Protein AF-A0A3N2FX76-F1 (afdb_monomer)

Structure (mmCIF, N/CA/C/O backbone):
data_AF-A0A3N2FX76-F1
#
_entry.id   AF-A0A3N2FX76-F1
#
loop_
_atom_site.group_PDB
_atom_site.id
_atom_site.type_symbol
_atom_site.label_atom_id
_atom_site.label_alt_id
_atom_site.label_comp_id
_atom_site.label_asym_id
_atom_site.label_entity_id
_atom_site.label_seq_id
_atom_site.pdbx_PDB_ins_code
_atom_site.Cartn_x
_atom_site.Cartn_y
_atom_site.Cartn_z
_atom_site.occupancy
_atom_site.B_iso_or_equiv
_atom_site.auth_seq_id
_atom_site.auth_comp_id
_atom_site.auth_asym_id
_atom_site.auth_atom_id
_atom_site.pdbx_PDB_model_num
ATOM 1 N N . MET A 1 1 ? 27.694 -4.946 4.189 1.00 41.94 1 MET A N 1
ATOM 2 C CA . MET A 1 1 ? 26.464 -4.265 3.743 1.00 41.94 1 MET A CA 1
ATOM 3 C C . MET A 1 1 ? 25.653 -4.004 4.992 1.00 41.94 1 MET A C 1
ATOM 5 O O . MET A 1 1 ? 25.401 -4.954 5.717 1.00 41.94 1 MET A O 1
ATOM 9 N N . ILE A 1 2 ? 25.405 -2.739 5.325 1.00 46.75 2 ILE A N 1
ATOM 10 C CA . ILE A 1 2 ? 24.588 -2.377 6.486 1.00 46.75 2 ILE A CA 1
ATOM 11 C C . ILE A 1 2 ? 23.159 -2.323 5.958 1.00 46.75 2 ILE A C 1
ATOM 13 O O . ILE A 1 2 ? 22.864 -1.475 5.120 1.00 46.75 2 ILE A O 1
ATOM 17 N N . THR A 1 3 ? 22.325 -3.276 6.359 1.00 53.69 3 THR A N 1
ATOM 18 C CA . THR A 1 3 ? 20.899 -3.252 6.034 1.00 53.69 3 THR A CA 1
ATOM 19 C C . THR A 1 3 ? 20.265 -2.157 6.881 1.00 53.69 3 THR A C 1
ATOM 21 O O . THR A 1 3 ? 20.338 -2.205 8.108 1.00 53.69 3 THR A O 1
ATOM 24 N N . GLU A 1 4 ? 19.737 -1.131 6.225 1.00 58.03 4 GLU A N 1
ATOM 25 C CA . GLU A 1 4 ? 19.003 -0.042 6.868 1.00 58.03 4 GLU A CA 1
ATOM 26 C C . GLU A 1 4 ? 17.774 -0.622 7.593 1.00 58.03 4 GLU A C 1
ATOM 28 O O . GLU A 1 4 ? 17.121 -1.526 7.069 1.00 58.03 4 GLU A O 1
ATOM 33 N N . THR A 1 5 ? 17.483 -0.174 8.819 1.00 69.25 5 THR A N 1
ATOM 34 C CA . THR A 1 5 ? 16.291 -0.642 9.547 1.00 69.25 5 THR A CA 1
ATOM 35 C C . THR A 1 5 ? 15.024 0.003 8.977 1.00 69.25 5 THR A C 1
ATOM 37 O O . THR A 1 5 ? 15.083 1.098 8.419 1.00 69.25 5 THR A O 1
ATOM 40 N N . ALA A 1 6 ? 13.857 -0.627 9.167 1.00 57.25 6 ALA A N 1
ATOM 41 C CA . ALA A 1 6 ? 12.574 -0.070 8.719 1.00 57.25 6 ALA A CA 1
ATOM 42 C C . ALA A 1 6 ? 12.337 1.361 9.247 1.00 57.25 6 ALA A C 1
ATOM 44 O O . ALA A 1 6 ? 11.857 2.223 8.519 1.00 57.25 6 ALA A O 1
ATOM 45 N N . GLU A 1 7 ? 12.760 1.654 10.482 1.00 60.84 7 GLU A N 1
ATOM 46 C CA . GLU A 1 7 ? 12.684 3.000 11.069 1.00 60.84 7 GLU A CA 1
ATOM 47 C C . GLU A 1 7 ? 13.625 4.008 10.392 1.00 60.84 7 GLU A C 1
ATOM 49 O O . GLU A 1 7 ? 13.264 5.170 10.205 1.00 60.84 7 GLU A O 1
ATOM 54 N N . GLN A 1 8 ? 14.826 3.577 9.999 1.00 64.50 8 GLN A N 1
ATOM 55 C CA . GLN A 1 8 ? 15.782 4.418 9.276 1.00 64.50 8 GLN A CA 1
ATOM 56 C C . GLN A 1 8 ? 15.299 4.706 7.847 1.00 64.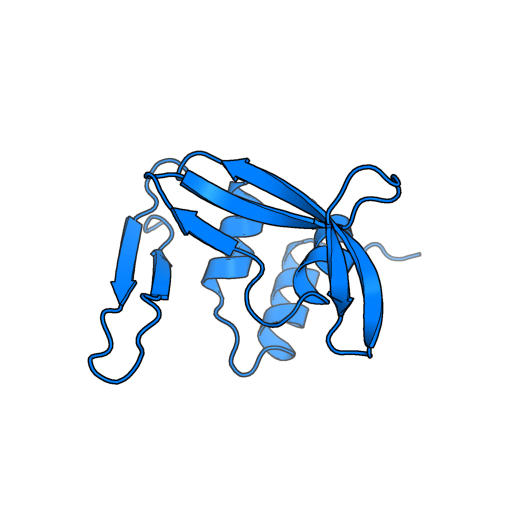50 8 GLN A C 1
ATOM 58 O O . GLN A 1 8 ? 15.405 5.841 7.385 1.00 64.50 8 GLN A O 1
ATOM 63 N N . GLN A 1 9 ? 14.684 3.719 7.192 1.00 60.75 9 GLN A N 1
ATOM 64 C CA . GLN A 1 9 ? 14.028 3.879 5.891 1.00 60.75 9 GLN A CA 1
ATOM 65 C C . GLN A 1 9 ? 12.819 4.812 5.974 1.00 60.75 9 GLN A C 1
ATOM 67 O O . GLN A 1 9 ? 12.686 5.701 5.134 1.00 60.75 9 GLN A O 1
ATOM 72 N N . ARG A 1 10 ? 11.980 4.667 7.013 1.00 60.50 10 ARG A N 1
ATOM 73 C CA . ARG A 1 10 ? 10.870 5.587 7.308 1.00 60.50 10 ARG A CA 1
ATOM 74 C C . ARG A 1 10 ? 11.370 7.018 7.406 1.00 60.50 10 ARG A C 1
ATOM 76 O O . ARG A 1 10 ? 10.834 7.906 6.758 1.00 60.50 10 ARG A O 1
ATOM 83 N N . ALA A 1 11 ? 12.412 7.237 8.205 1.00 63.53 11 ALA A N 1
ATOM 84 C CA . ALA A 1 11 ? 12.981 8.562 8.408 1.00 63.53 11 ALA A CA 1
ATOM 85 C C . ALA A 1 11 ? 13.567 9.153 7.118 1.00 63.53 11 ALA A C 1
ATOM 87 O O . ALA A 1 11 ? 13.445 10.356 6.907 1.00 63.53 11 ALA A O 1
ATOM 88 N N . ARG A 1 12 ? 14.170 8.326 6.253 1.00 67.25 12 ARG A N 1
ATOM 89 C CA . ARG A 1 12 ? 14.703 8.772 4.962 1.00 67.25 12 ARG A CA 1
ATOM 90 C C . ARG A 1 12 ? 13.587 9.157 3.989 1.00 67.25 12 ARG A C 1
ATOM 92 O O . ARG A 1 12 ? 13.614 10.267 3.480 1.00 67.25 12 ARG A O 1
ATOM 99 N N . ILE A 1 13 ? 12.580 8.299 3.809 1.00 57.06 13 ILE A N 1
ATOM 100 C CA . ILE A 1 13 ? 11.435 8.567 2.921 1.00 57.06 13 ILE A CA 1
ATOM 101 C C . ILE A 1 13 ? 10.676 9.811 3.392 1.00 57.06 13 ILE A C 1
ATOM 103 O O . ILE A 1 13 ? 10.461 10.717 2.601 1.00 57.06 13 ILE A O 1
ATOM 107 N N . LEU A 1 14 ? 10.391 9.936 4.693 1.00 58.81 14 LEU A N 1
ATOM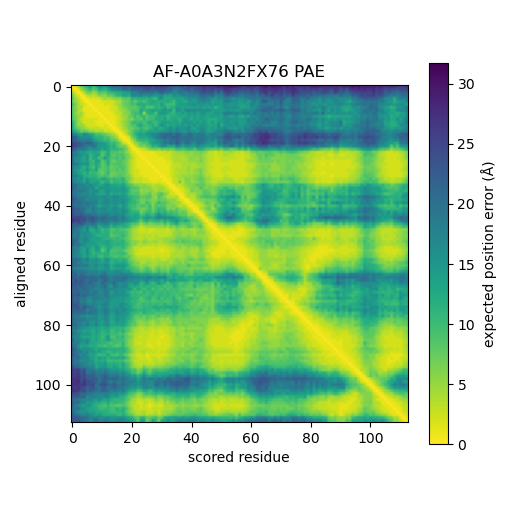 108 C CA . LEU A 1 14 ? 9.762 11.139 5.260 1.00 58.81 14 LEU A CA 1
ATOM 109 C C . LEU A 1 14 ? 10.611 12.414 5.113 1.00 58.81 14 LEU A C 1
ATOM 111 O O . LEU A 1 14 ? 10.073 13.514 5.203 1.00 58.81 14 LEU A O 1
ATOM 115 N N . ALA A 1 15 ? 11.932 12.287 4.958 1.00 58.22 15 ALA A N 1
ATOM 116 C CA . ALA A 1 15 ? 12.832 13.419 4.751 1.00 58.22 15 ALA A CA 1
ATOM 117 C C . ALA A 1 15 ? 12.988 13.795 3.267 1.00 58.22 15 ALA A C 1
ATOM 119 O O . ALA A 1 15 ? 13.244 14.961 2.965 1.00 58.22 15 ALA A O 1
ATOM 120 N N . GLU A 1 16 ? 12.856 12.828 2.356 1.00 53.84 16 GLU A N 1
ATOM 121 C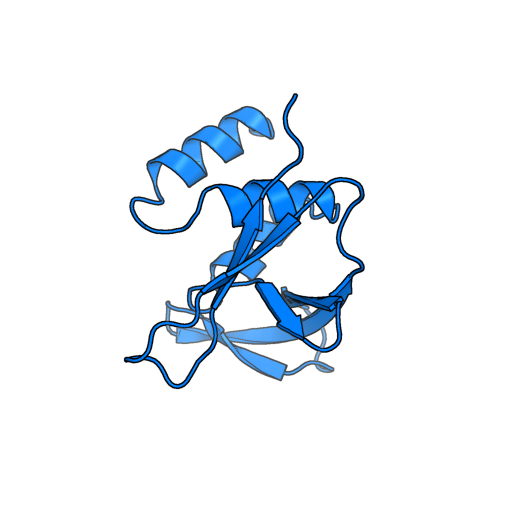 CA . GLU A 1 16 ? 12.886 13.030 0.901 1.00 53.84 16 GLU A CA 1
ATOM 122 C C . GLU A 1 16 ? 11.522 13.486 0.360 1.00 53.84 16 GLU A C 1
ATOM 124 O O . GLU A 1 16 ? 11.452 14.212 -0.634 1.00 53.84 16 GLU A O 1
ATOM 129 N N . ASP A 1 17 ? 10.445 13.118 1.050 1.00 47.62 17 ASP A N 1
ATOM 130 C CA . ASP A 1 17 ? 9.080 13.368 0.631 1.00 47.62 17 ASP A CA 1
ATOM 131 C C . ASP A 1 17 ? 8.517 14.654 1.254 1.00 47.62 17 ASP A C 1
ATOM 133 O O . ASP A 1 17 ? 7.895 14.675 2.315 1.00 47.62 17 ASP A O 1
ATOM 137 N N . VAL A 1 18 ? 8.778 15.784 0.593 1.00 43.31 18 VAL A N 1
ATOM 138 C CA . VAL A 1 18 ? 8.285 17.105 1.028 1.00 43.31 18 VAL A CA 1
ATOM 139 C C . VAL A 1 18 ? 6.793 17.302 0.686 1.00 43.31 18 VAL A C 1
ATOM 141 O O . VAL A 1 18 ? 6.213 18.314 1.085 1.00 43.31 18 VAL A O 1
ATOM 144 N N . GLN A 1 19 ? 6.139 16.365 -0.023 1.00 45.69 19 GLN A N 1
ATOM 145 C CA . GLN A 1 19 ? 4.716 16.481 -0.396 1.00 45.69 19 GLN A CA 1
ATOM 146 C C . GLN A 1 19 ? 3.878 15.187 -0.408 1.00 45.69 19 GLN A C 1
ATOM 148 O O . GLN A 1 19 ? 2.654 15.304 -0.434 1.00 45.69 19 GLN A O 1
ATOM 153 N N . GLY A 1 20 ? 4.468 13.997 -0.389 1.00 49.72 20 GLY A N 1
ATOM 154 C CA . GLY A 1 20 ? 3.769 12.714 -0.338 1.00 49.72 20 GLY A CA 1
ATOM 155 C C . GLY A 1 20 ? 3.559 12.248 1.099 1.00 49.72 20 GLY A C 1
ATOM 156 O O . GLY A 1 20 ? 4.271 12.584 2.049 1.00 49.72 20 GLY A O 1
ATOM 157 N N . GLU A 1 21 ? 2.411 11.638 1.305 1.00 60.56 21 GLU A N 1
ATOM 158 C CA . GLU A 1 21 ? 1.713 11.720 2.565 1.00 60.56 21 GLU A CA 1
ATOM 159 C C . GLU A 1 21 ? 2.158 10.562 3.464 1.00 60.56 21 GLU A C 1
ATOM 161 O O . GLU A 1 21 ? 1.989 9.399 3.113 1.00 60.56 21 GLU A O 1
ATOM 166 N N . ALA A 1 22 ? 2.699 10.860 4.654 1.00 67.50 22 ALA A N 1
ATOM 167 C CA . ALA A 1 22 ? 3.231 9.876 5.613 1.00 67.50 22 ALA A CA 1
ATOM 168 C C . ALA A 1 22 ? 2.324 8.648 5.873 1.00 67.50 22 ALA A C 1
ATOM 170 O O . ALA A 1 22 ? 2.801 7.604 6.317 1.00 67.50 22 ALA A O 1
ATOM 171 N N . TRP A 1 23 ? 1.026 8.760 5.587 1.00 76.88 23 TRP A N 1
ATOM 172 C CA . TRP A 1 23 ? 0.081 7.662 5.687 1.00 76.88 23 TRP A CA 1
ATOM 173 C C . TRP A 1 23 ? 0.241 6.576 4.618 1.00 76.88 23 TRP A C 1
ATOM 175 O O . TRP A 1 23 ? -0.046 5.425 4.927 1.00 76.88 23 TRP A O 1
ATOM 185 N N . GLU A 1 24 ? 0.687 6.883 3.394 1.00 80.31 24 GLU A N 1
ATOM 186 C CA . GLU A 1 24 ? 0.891 5.877 2.334 1.00 80.31 24 GLU A CA 1
ATOM 187 C C . GLU A 1 24 ? 1.992 4.895 2.748 1.00 80.31 24 GLU A C 1
ATOM 189 O O . GLU A 1 24 ? 1.884 3.685 2.549 1.00 80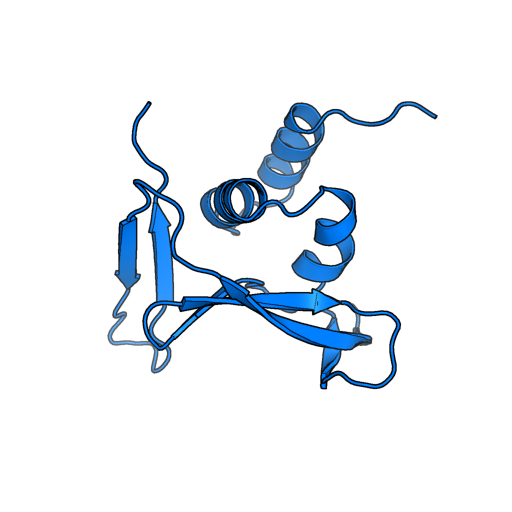.31 24 GLU A O 1
ATOM 194 N N . TYR A 1 25 ? 3.020 5.411 3.422 1.00 75.50 25 TYR A N 1
ATOM 195 C CA . TYR A 1 25 ? 4.073 4.611 4.033 1.00 75.50 25 TYR A CA 1
ATOM 196 C C . TYR A 1 25 ? 3.536 3.701 5.145 1.00 75.50 25 TYR A C 1
ATOM 198 O O . TYR A 1 25 ? 3.749 2.486 5.125 1.00 75.50 25 TYR A O 1
ATOM 206 N N . ASP A 1 26 ? 2.819 4.281 6.111 1.00 80.50 26 ASP A N 1
ATOM 207 C CA . ASP A 1 26 ? 2.264 3.519 7.231 1.00 80.50 26 ASP A CA 1
ATOM 208 C C . ASP A 1 26 ? 1.246 2.467 6.720 1.00 80.50 26 ASP A C 1
ATOM 210 O O . ASP A 1 26 ? 1.152 1.366 7.271 1.00 80.50 26 ASP A O 1
ATOM 214 N N . LEU A 1 27 ? 0.536 2.763 5.622 1.00 85.69 27 LEU A N 1
ATOM 215 C CA . LEU A 1 27 ? -0.401 1.852 4.967 1.00 85.69 27 LEU A CA 1
ATOM 216 C C . LEU A 1 27 ? 0.331 0.692 4.292 1.00 85.69 27 LEU A C 1
ATOM 218 O O . LEU A 1 27 ? -0.062 -0.457 4.476 1.00 85.69 27 LEU A O 1
ATOM 222 N N . ALA A 1 28 ? 1.418 0.961 3.565 1.00 82.81 28 ALA A N 1
ATOM 223 C CA . ALA A 1 28 ? 2.241 -0.077 2.949 1.00 82.81 28 ALA A CA 1
ATOM 224 C C . ALA A 1 28 ? 2.727 -1.105 3.986 1.00 82.81 28 ALA A C 1
ATOM 226 O O . ALA A 1 28 ? 2.642 -2.311 3.749 1.00 82.81 28 ALA A O 1
ATOM 227 N N . ILE A 1 29 ? 3.167 -0.636 5.160 1.00 82.94 29 ILE A N 1
ATOM 228 C CA . ILE A 1 29 ? 3.556 -1.506 6.279 1.00 82.94 29 ILE A CA 1
ATOM 229 C C . ILE A 1 29 ? 2.363 -2.315 6.788 1.00 82.94 29 ILE A C 1
ATOM 231 O O . ILE A 1 29 ? 2.484 -3.526 6.971 1.00 82.94 29 ILE A O 1
ATOM 235 N N . ALA A 1 30 ? 1.213 -1.673 7.010 1.00 86.50 30 ALA A N 1
ATOM 236 C CA . ALA A 1 30 ? 0.012 -2.351 7.498 1.00 86.50 30 ALA A CA 1
ATOM 237 C C . ALA A 1 30 ? -0.498 -3.433 6.527 1.00 86.50 30 ALA A C 1
ATOM 239 O O . ALA A 1 30 ? -1.053 -4.439 6.963 1.00 86.50 30 ALA A O 1
ATOM 240 N N . LEU A 1 31 ? -0.267 -3.247 5.226 1.00 86.50 31 LEU A N 1
ATOM 241 C CA . LEU A 1 31 ? -0.567 -4.211 4.164 1.00 86.50 31 LEU A CA 1
ATOM 242 C C . LEU A 1 31 ? 0.503 -5.306 3.998 1.00 86.50 31 LEU A C 1
ATOM 244 O O . LEU A 1 31 ? 0.332 -6.218 3.190 1.00 86.50 31 LEU A O 1
ATOM 248 N N . GLY A 1 32 ? 1.598 -5.242 4.761 1.00 83.38 32 GLY A N 1
ATOM 249 C CA . GLY A 1 32 ? 2.661 -6.247 4.759 1.00 83.38 32 GLY A CA 1
ATOM 250 C C . GLY A 1 32 ? 3.683 -6.098 3.630 1.00 83.38 32 GLY A C 1
ATOM 251 O O . GLY A 1 32 ? 4.402 -7.054 3.343 1.00 83.38 32 GLY A O 1
ATOM 252 N N . TYR A 1 33 ? 3.771 -4.932 2.985 1.00 79.62 33 TYR A N 1
ATOM 253 C CA . TYR A 1 33 ? 4.802 -4.686 1.979 1.00 79.62 33 TYR A CA 1
ATOM 254 C C . TYR A 1 33 ? 6.171 -4.508 2.628 1.00 79.62 33 TYR A C 1
ATOM 256 O O . TYR A 1 33 ? 6.373 -3.624 3.462 1.00 79.62 33 TYR A O 1
ATOM 264 N N . GLU A 1 34 ? 7.132 -5.311 2.180 1.00 70.00 34 GLU A N 1
ATOM 265 C CA . GLU A 1 34 ? 8.525 -5.169 2.585 1.00 70.00 34 GLU A CA 1
ATOM 266 C C . GLU A 1 34 ? 9.158 -3.905 1.983 1.00 70.00 34 GLU A C 1
ATOM 268 O O . GLU A 1 34 ? 8.801 -3.514 0.865 1.00 70.00 34 GLU A O 1
ATOM 273 N N . PRO A 1 35 ? 10.158 -3.307 2.657 1.00 63.81 35 PRO A N 1
ATOM 274 C CA . PRO A 1 35 ? 10.829 -2.105 2.173 1.00 63.81 35 PRO A CA 1
ATOM 275 C C . PRO A 1 35 ? 11.398 -2.201 0.755 1.00 63.81 35 PRO A C 1
ATOM 277 O O . PRO A 1 35 ? 11.420 -1.220 0.018 1.00 63.81 35 PRO A O 1
ATOM 280 N N . GLU A 1 36 ? 11.831 -3.391 0.342 1.00 63.62 36 GLU A N 1
ATOM 281 C CA . GLU A 1 36 ? 12.371 -3.639 -1.000 1.00 63.62 36 GLU A CA 1
ATOM 282 C C . GLU A 1 36 ? 11.296 -3.538 -2.096 1.00 63.62 36 GLU A C 1
ATOM 284 O O . GLU A 1 36 ? 11.591 -3.156 -3.227 1.00 63.62 36 GLU A O 1
ATOM 289 N N . SER A 1 37 ? 10.027 -3.800 -1.757 1.00 63.78 37 SER A N 1
ATOM 290 C CA . SER A 1 37 ? 8.893 -3.615 -2.674 1.00 63.78 37 SER A CA 1
ATOM 291 C C . SER A 1 37 ? 8.561 -2.138 -2.896 1.00 63.78 37 SER A C 1
ATOM 293 O O . SER A 1 37 ? 7.885 -1.792 -3.866 1.00 63.78 37 SER A O 1
ATOM 295 N N . TRP A 1 38 ? 9.046 -1.249 -2.023 1.00 64.38 38 TRP A N 1
ATOM 296 C CA . TRP A 1 38 ? 8.749 0.175 -2.099 1.00 64.38 38 TRP A CA 1
ATOM 297 C C . TRP A 1 38 ? 9.502 0.851 -3.242 1.00 64.38 38 TRP A C 1
ATOM 299 O O . TRP A 1 38 ? 8.933 1.700 -3.914 1.00 64.38 38 TRP A O 1
ATOM 309 N N . THR A 1 39 ? 10.732 0.443 -3.559 1.00 60.69 39 THR A N 1
ATOM 310 C CA . THR A 1 39 ? 11.467 1.057 -4.677 1.00 60.69 39 THR A CA 1
ATOM 311 C C . THR A 1 39 ? 10.702 0.927 -5.997 1.00 60.69 39 THR A C 1
ATOM 313 O O . THR A 1 39 ? 10.596 1.898 -6.728 1.00 60.69 39 THR A O 1
ATOM 316 N N . GLY A 1 40 ? 10.088 -0.227 -6.280 1.00 60.09 40 GLY A N 1
ATOM 317 C CA . GLY A 1 40 ? 9.260 -0.389 -7.480 1.00 60.09 40 GLY A CA 1
ATOM 318 C C . GLY A 1 40 ? 7.928 0.361 -7.401 1.00 60.09 40 GLY A C 1
ATOM 319 O O . GLY A 1 40 ? 7.516 0.984 -8.372 1.00 60.09 40 GLY A O 1
ATOM 320 N N . MET A 1 41 ? 7.271 0.318 -6.243 1.00 65.69 41 MET A N 1
ATOM 321 C CA . MET A 1 41 ? 5.937 0.881 -6.025 1.00 65.69 41 MET A CA 1
ATOM 322 C C . MET A 1 41 ? 5.931 2.421 -6.003 1.00 65.69 41 MET A C 1
ATOM 324 O O . MET A 1 41 ? 5.050 3.039 -6.583 1.00 65.69 41 MET A O 1
ATOM 328 N N . TRP A 1 42 ? 6.946 3.047 -5.406 1.00 61.69 42 TRP A N 1
ATOM 329 C CA . TRP A 1 42 ? 7.071 4.506 -5.300 1.00 61.69 42 TRP A CA 1
ATOM 330 C C . TRP A 1 42 ? 7.760 5.148 -6.518 1.00 61.69 42 TRP A C 1
ATOM 332 O O . TRP A 1 42 ? 7.675 6.358 -6.705 1.00 61.69 42 TRP A O 1
ATOM 342 N N . SER A 1 43 ? 8.405 4.353 -7.384 1.00 59.16 43 SER A N 1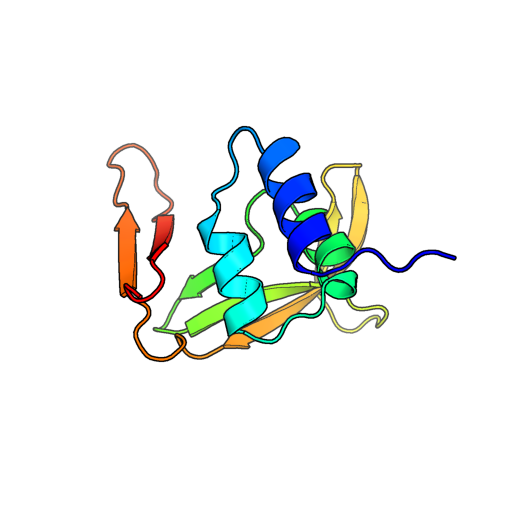
ATOM 343 C CA . SER A 1 43 ? 8.834 4.805 -8.719 1.00 59.16 43 SER A CA 1
ATOM 344 C C . SER A 1 43 ? 7.666 4.946 -9.709 1.00 59.16 43 SER A C 1
ATOM 346 O O . SER A 1 43 ? 7.830 5.555 -10.774 1.00 59.16 43 SER A O 1
ATOM 348 N N . LEU A 1 44 ? 6.496 4.380 -9.389 1.00 59.38 44 LEU A N 1
ATOM 349 C CA . LEU A 1 44 ? 5.257 4.592 -10.137 1.00 59.38 44 LEU A CA 1
ATOM 350 C C . LEU A 1 44 ? 4.675 5.971 -9.809 1.00 59.38 44 LEU A C 1
ATOM 352 O O . LEU A 1 44 ? 4.947 6.565 -8.771 1.00 59.38 44 LEU A O 1
ATOM 356 N N . VAL A 1 45 ? 3.922 6.525 -10.753 1.00 54.16 45 VAL A N 1
ATOM 357 C CA . VAL A 1 45 ? 3.554 7.942 -10.778 1.00 54.16 45 VAL A CA 1
ATOM 358 C C . VAL A 1 45 ? 2.666 8.316 -9.579 1.00 54.16 45 VAL A C 1
ATOM 360 O O . VAL A 1 45 ? 1.465 8.081 -9.578 1.00 54.16 45 VAL A O 1
ATOM 363 N N . LEU A 1 46 ? 3.287 8.973 -8.600 1.00 60.62 46 LEU A N 1
ATOM 364 C CA . LEU A 1 46 ? 2.740 9.823 -7.534 1.00 60.62 46 LEU A CA 1
ATOM 365 C C . LEU A 1 46 ? 1.751 9.253 -6.503 1.00 60.62 46 LEU A C 1
ATOM 367 O O . LEU A 1 46 ? 1.679 9.875 -5.458 1.00 60.62 46 LEU A O 1
ATOM 371 N N . HIS A 1 47 ? 1.063 8.125 -6.698 1.00 67.75 47 HIS A N 1
ATOM 372 C CA . HIS A 1 47 ? 0.244 7.504 -5.637 1.00 67.75 47 HIS A CA 1
ATOM 373 C C . HIS A 1 47 ? 0.114 5.989 -5.853 1.00 67.75 47 HIS A C 1
ATOM 375 O O . HIS A 1 47 ? -0.657 5.565 -6.717 1.00 67.75 47 HIS A O 1
ATOM 381 N N . PRO A 1 48 ? 0.835 5.149 -5.093 1.00 73.62 48 PRO A N 1
ATOM 382 C CA . PRO A 1 48 ? 0.823 3.702 -5.310 1.00 73.62 48 PRO A CA 1
ATOM 383 C C . PRO A 1 48 ? -0.458 3.001 -4.847 1.00 73.62 48 PRO A C 1
ATOM 385 O O . PRO A 1 48 ? -0.646 1.816 -5.136 1.00 73.62 48 PRO A O 1
ATOM 388 N N . PHE A 1 49 ? -1.325 3.714 -4.122 1.00 81.94 49 PHE A N 1
ATOM 389 C CA . PHE A 1 49 ? -2.565 3.185 -3.575 1.00 81.94 49 PHE A CA 1
ATOM 390 C C . PHE A 1 49 ? -3.773 3.930 -4.130 1.00 81.94 49 PHE A C 1
ATOM 392 O O . PHE A 1 49 ? -3.855 5.156 -4.090 1.00 81.94 49 PHE A O 1
ATOM 399 N N . THR A 1 50 ? -4.765 3.172 -4.586 1.00 84.25 50 THR A N 1
ATOM 400 C CA . THR A 1 50 ? -6.097 3.697 -4.896 1.00 84.25 50 THR A CA 1
ATOM 401 C C . THR A 1 50 ? -7.154 2.970 -4.076 1.00 84.25 50 THR A C 1
ATOM 403 O O . THR A 1 50 ? -6.903 1.906 -3.510 1.00 84.25 50 THR A O 1
ATOM 406 N N . PHE A 1 51 ? -8.346 3.555 -3.971 1.00 86.00 51 PHE A N 1
ATOM 407 C CA . PHE A 1 51 ? -9.457 2.965 -3.233 1.00 86.00 51 PHE A CA 1
ATOM 408 C C . PHE A 1 51 ? -10.681 2.844 -4.136 1.00 86.00 51 PHE A C 1
ATOM 410 O O . PHE A 1 51 ? -11.152 3.840 -4.687 1.00 86.00 51 PHE A O 1
ATOM 417 N N . ARG A 1 52 ? -11.192 1.622 -4.296 1.00 86.25 52 ARG A N 1
ATOM 418 C CA . ARG A 1 52 ? -12.419 1.321 -5.052 1.00 86.25 52 ARG A CA 1
ATOM 419 C C . ARG A 1 52 ? -13.110 0.109 -4.449 1.00 86.25 52 ARG A C 1
ATOM 421 O O . ARG A 1 52 ? -12.444 -0.764 -3.910 1.00 86.25 52 ARG A O 1
ATOM 428 N N . ASP A 1 53 ? -14.438 0.068 -4.508 1.00 86.12 53 ASP A N 1
ATOM 429 C CA . ASP A 1 53 ? -15.233 -1.089 -4.062 1.00 86.12 53 ASP A CA 1
ATOM 430 C C . ASP A 1 53 ? -14.901 -1.582 -2.638 1.00 86.12 53 ASP A C 1
ATOM 432 O O . ASP A 1 53 ? -14.931 -2.774 -2.341 1.00 86.12 53 ASP A O 1
ATOM 436 N N . ASN A 1 54 ? -14.592 -0.641 -1.737 1.00 86.81 54 ASN A N 1
ATOM 437 C CA . ASN A 1 54 ? -14.180 -0.914 -0.357 1.00 86.81 54 ASN A CA 1
ATOM 438 C C . ASN A 1 54 ? -12.879 -1.741 -0.234 1.00 86.81 54 ASN A C 1
ATOM 440 O O . ASN A 1 54 ? -12.669 -2.436 0.761 1.00 86.81 54 ASN A O 1
ATOM 444 N N . LYS A 1 55 ? -12.006 -1.651 -1.243 1.00 90.75 55 LYS A N 1
ATOM 445 C CA . LYS A 1 55 ? -10.691 -2.289 -1.314 1.00 90.75 55 LYS A CA 1
ATOM 446 C C . LYS A 1 55 ? -9.606 -1.259 -1.586 1.00 90.75 55 LYS A C 1
ATOM 448 O O . LYS A 1 55 ? -9.807 -0.305 -2.341 1.00 90.75 55 LYS A O 1
ATOM 453 N N . ILE A 1 56 ? -8.444 -1.485 -0.986 1.00 89.94 56 ILE A N 1
ATOM 454 C CA . ILE A 1 56 ? -7.211 -0.789 -1.344 1.00 89.94 56 ILE A C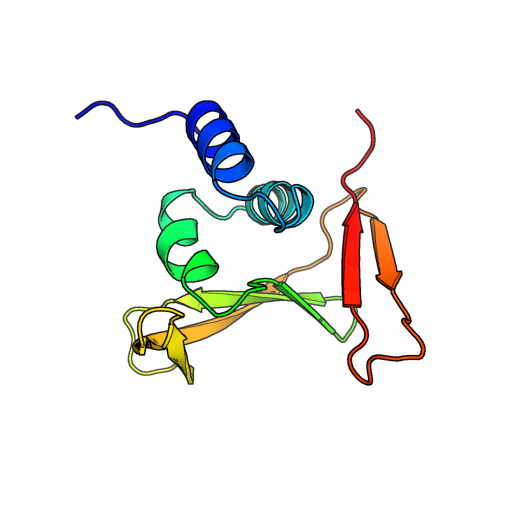A 1
ATOM 455 C C . ILE A 1 56 ? -6.600 -1.534 -2.521 1.00 89.94 56 ILE A C 1
ATOM 457 O O . ILE A 1 56 ? -6.423 -2.747 -2.463 1.00 89.94 56 ILE A O 1
ATOM 461 N N . ILE A 1 57 ? -6.274 -0.814 -3.581 1.00 88.31 57 ILE A N 1
ATOM 462 C CA . ILE A 1 57 ? -5.614 -1.358 -4.759 1.00 88.31 57 ILE A CA 1
ATOM 463 C C . ILE A 1 57 ? -4.198 -0.811 -4.772 1.00 88.31 57 ILE A C 1
ATOM 465 O O . ILE A 1 57 ? -4.008 0.400 -4.878 1.00 88.31 57 ILE A O 1
ATOM 469 N N . ALA A 1 58 ? -3.224 -1.701 -4.649 1.00 85.69 58 ALA A N 1
ATOM 470 C CA . ALA A 1 58 ? -1.811 -1.374 -4.731 1.00 85.69 58 ALA A CA 1
ATOM 471 C C . ALA A 1 58 ? -1.262 -1.774 -6.104 1.00 85.69 58 ALA A C 1
ATOM 473 O O . ALA A 1 58 ? -1.472 -2.908 -6.545 1.00 85.69 58 ALA A O 1
ATOM 474 N N . GLU A 1 59 ? -0.537 -0.876 -6.768 1.00 79.38 59 GLU A N 1
ATOM 475 C CA . GLU A 1 59 ? 0.196 -1.211 -7.992 1.00 79.38 59 GLU A CA 1
ATOM 476 C C . GLU A 1 59 ? 1.595 -1.730 -7.639 1.00 79.38 59 GLU A C 1
ATOM 478 O O . GLU A 1 59 ? 2.477 -0.980 -7.222 1.00 79.38 59 GLU A O 1
ATOM 483 N N . GLN A 1 60 ? 1.819 -3.036 -7.807 1.00 75.56 60 GLN A N 1
ATOM 484 C CA . GLN A 1 60 ? 3.127 -3.644 -7.569 1.00 75.56 60 GLN A CA 1
ATOM 485 C C . GLN A 1 60 ? 3.870 -3.855 -8.885 1.00 75.56 60 GLN A C 1
ATOM 487 O O . GLN A 1 60 ? 3.323 -4.449 -9.814 1.00 75.56 60 GLN A O 1
ATOM 492 N N . VAL A 1 61 ? 5.140 -3.444 -8.949 1.00 74.38 61 VAL A N 1
ATOM 493 C CA . VAL A 1 61 ? 6.033 -3.808 -10.057 1.00 74.38 61 VAL A CA 1
ATOM 494 C C . VAL A 1 61 ? 6.338 -5.301 -9.998 1.00 74.38 61 VAL A C 1
ATOM 496 O O . VAL A 1 61 ? 6.852 -5.806 -9.002 1.00 74.38 61 VAL A O 1
ATOM 499 N N . VAL A 1 62 ? 6.041 -6.005 -11.084 1.00 72.81 62 VAL A N 1
ATOM 500 C CA . VAL A 1 62 ? 6.301 -7.434 -11.249 1.00 72.81 62 VAL A CA 1
ATOM 501 C C . VAL A 1 62 ? 7.335 -7.649 -12.347 1.00 72.81 62 VAL A C 1
ATOM 503 O O . VAL A 1 62 ? 7.412 -6.900 -13.318 1.00 72.81 62 VAL A O 1
ATOM 506 N N . SER A 1 63 ? 8.146 -8.695 -12.202 1.00 67.69 63 SER A N 1
ATOM 507 C CA . SER A 1 63 ? 9.119 -9.098 -13.227 1.00 67.69 63 SER A CA 1
ATOM 508 C C . SER A 1 63 ? 8.521 -10.011 -14.303 1.00 67.69 63 SER A C 1
ATOM 510 O O . SER A 1 63 ? 9.258 -10.487 -15.163 1.00 67.69 63 SER A O 1
ATOM 512 N N . ASP A 1 64 ? 7.221 -10.312 -14.231 1.00 67.38 64 ASP A N 1
ATOM 513 C CA . ASP A 1 64 ? 6.534 -11.155 -15.210 1.00 67.38 64 ASP A CA 1
ATOM 514 C C . ASP A 1 64 ? 5.926 -10.333 -16.360 1.00 67.38 64 ASP A C 1
ATOM 516 O O . ASP A 1 64 ? 5.700 -9.133 -16.240 1.00 67.38 64 ASP A O 1
ATOM 520 N N . ASP A 1 65 ? 5.651 -10.992 -17.490 1.00 65.06 65 ASP A N 1
ATOM 521 C CA . ASP A 1 65 ? 5.031 -10.366 -18.669 1.00 65.06 65 ASP A CA 1
ATOM 522 C C . ASP A 1 65 ? 3.487 -10.310 -18.586 1.00 65.06 65 ASP A C 1
ATOM 524 O O . ASP A 1 65 ? 2.819 -10.025 -19.582 1.00 65.06 65 ASP A O 1
ATOM 528 N N . ARG A 1 66 ? 2.879 -10.643 -17.438 1.00 66.88 66 ARG A N 1
ATOM 529 C CA . ARG A 1 66 ? 1.419 -10.806 -17.275 1.00 66.88 66 ARG A CA 1
ATOM 530 C C . ARG A 1 66 ? 0.744 -9.634 -16.556 1.00 66.88 66 ARG A C 1
ATOM 532 O O . ARG A 1 66 ? -0.353 -9.801 -16.024 1.00 66.88 66 ARG A O 1
ATOM 539 N N . GLY A 1 67 ? 1.353 -8.454 -16.584 1.00 69.00 67 GLY A N 1
ATOM 540 C CA . GLY A 1 67 ? 0.807 -7.234 -15.991 1.00 69.00 67 GLY A CA 1
ATOM 541 C C . GLY A 1 67 ? 0.551 -6.095 -16.981 1.00 69.00 67 GLY A C 1
ATOM 542 O O . GLY A 1 67 ? 0.578 -6.255 -18.203 1.00 69.00 67 GLY A O 1
ATOM 543 N N . HIS A 1 68 ? 0.310 -4.911 -16.432 1.00 71.31 68 HIS A N 1
ATOM 544 C CA . HIS A 1 68 ? 0.109 -3.667 -17.159 1.00 71.31 68 HIS A CA 1
ATOM 545 C C . HIS A 1 68 ? 1.439 -2.933 -17.313 1.00 71.31 68 HIS A C 1
ATOM 547 O O . HIS A 1 68 ? 2.143 -2.679 -16.337 1.00 71.31 68 HIS A O 1
ATOM 553 N N . ALA A 1 69 ? 1.792 -2.585 -18.550 1.00 73.44 69 ALA A N 1
ATOM 554 C CA . ALA A 1 69 ? 2.982 -1.787 -18.806 1.00 73.44 69 ALA A CA 1
ATOM 555 C C . ALA A 1 69 ? 2.732 -0.330 -18.397 1.00 73.44 69 ALA A C 1
ATOM 557 O O . ALA A 1 69 ? 1.964 0.373 -19.057 1.00 73.44 69 ALA A O 1
ATOM 558 N N . LEU A 1 70 ? 3.422 0.124 -17.354 1.00 71.56 70 LEU A N 1
ATOM 559 C CA . LEU A 1 70 ? 3.431 1.512 -16.905 1.00 71.56 70 LEU A CA 1
ATOM 560 C C . LEU A 1 70 ? 4.785 2.165 -17.183 1.00 71.56 70 LEU A C 1
ATOM 562 O O . LEU A 1 70 ? 5.797 1.493 -17.399 1.00 71.56 70 LEU A O 1
ATOM 566 N N . ARG A 1 71 ? 4.779 3.499 -17.231 1.00 68.25 71 ARG A N 1
ATOM 567 C CA . ARG A 1 71 ? 6.002 4.299 -17.250 1.00 68.25 71 ARG A CA 1
ATOM 568 C C . ARG A 1 71 ? 6.233 4.872 -15.861 1.00 68.25 71 ARG A C 1
ATOM 570 O O . ARG A 1 71 ? 5.319 5.479 -15.310 1.00 68.25 71 ARG A O 1
ATOM 577 N N . THR A 1 72 ? 7.433 4.682 -15.327 1.00 68.25 72 THR A N 1
ATOM 578 C CA . THR A 1 72 ? 7.874 5.337 -14.090 1.00 68.25 72 THR A CA 1
ATOM 579 C C . THR A 1 72 ? 8.028 6.844 -14.307 1.00 68.25 72 THR A C 1
ATOM 581 O O . THR A 1 72 ? 8.015 7.323 -15.448 1.00 68.25 72 THR A O 1
ATOM 584 N N . ALA A 1 73 ? 8.207 7.599 -13.220 1.00 62.66 73 ALA A N 1
ATOM 585 C CA . ALA A 1 73 ? 8.514 9.032 -13.291 1.00 62.66 73 ALA A CA 1
ATOM 586 C C . ALA A 1 73 ? 9.779 9.328 -14.129 1.00 62.66 73 ALA A C 1
ATOM 588 O O . ALA A 1 73 ? 9.823 10.325 -14.850 1.00 62.66 73 ALA A O 1
ATOM 589 N N . ASP A 1 74 ? 10.753 8.414 -14.107 1.00 64.06 74 ASP A N 1
ATOM 590 C CA . ASP A 1 74 ? 12.003 8.494 -14.875 1.00 64.06 74 ASP A CA 1
ATOM 591 C C . ASP A 1 74 ? 11.854 8.057 -16.346 1.00 64.06 74 ASP A C 1
ATOM 593 O O . ASP A 1 74 ? 12.781 8.175 -17.147 1.00 64.06 74 ASP A O 1
ATOM 597 N N . GLY A 1 75 ? 10.665 7.586 -16.737 1.00 66.75 75 GLY A N 1
ATOM 598 C CA . GLY A 1 75 ? 10.345 7.174 -18.103 1.00 66.75 75 GLY A CA 1
ATOM 599 C C . GLY A 1 75 ? 10.656 5.710 -18.426 1.00 66.75 75 GLY A C 1
ATOM 600 O O . GLY A 1 75 ? 10.416 5.288 -19.565 1.00 66.75 75 GLY A O 1
ATOM 601 N N . ASP A 1 76 ? 11.122 4.929 -17.451 1.00 73.12 76 ASP A N 1
ATOM 602 C CA . ASP A 1 76 ? 11.360 3.494 -17.606 1.00 73.12 76 ASP A CA 1
ATOM 603 C C . ASP A 1 76 ? 10.047 2.729 -17.750 1.00 73.12 76 ASP A C 1
ATOM 605 O O . ASP A 1 76 ? 9.027 3.069 -17.150 1.00 73.12 76 ASP A O 1
ATOM 609 N N . ARG A 1 77 ? 10.062 1.668 -18.564 1.00 72.75 77 ARG A N 1
ATOM 610 C CA . ARG A 1 77 ? 8.910 0.771 -18.707 1.00 72.75 77 ARG A CA 1
ATOM 611 C C . ARG A 1 77 ? 9.000 -0.331 -17.667 1.00 72.75 77 ARG A C 1
ATOM 613 O O . ARG A 1 77 ? 9.935 -1.126 -17.701 1.00 72.75 77 ARG A O 1
ATOM 620 N N . VAL A 1 78 ? 7.984 -0.417 -16.821 1.00 75.44 78 VAL A N 1
ATOM 621 C CA . VAL A 1 78 ? 7.825 -1.476 -15.823 1.00 75.44 78 VAL A CA 1
ATOM 622 C C . VAL A 1 78 ? 6.507 -2.201 -16.047 1.00 75.44 78 VAL A C 1
ATOM 624 O O . VAL A 1 78 ? 5.546 -1.620 -16.553 1.00 75.44 78 VAL A O 1
ATOM 627 N N . ILE A 1 79 ? 6.466 -3.485 -15.707 1.00 78.56 79 ILE A N 1
ATOM 628 C CA . ILE A 1 79 ? 5.219 -4.243 -15.686 1.00 78.56 79 ILE A CA 1
ATOM 629 C C . ILE A 1 79 ? 4.675 -4.195 -14.267 1.00 78.56 79 ILE A C 1
ATOM 631 O O . ILE A 1 79 ? 5.421 -4.370 -13.307 1.00 78.56 79 ILE A O 1
ATOM 635 N N . THR A 1 80 ? 3.384 -3.924 -14.135 1.00 77.69 80 THR A N 1
ATOM 636 C CA . THR A 1 80 ? 2.714 -3.783 -12.844 1.00 77.69 80 THR A CA 1
ATOM 637 C C . THR A 1 80 ? 1.504 -4.686 -12.742 1.00 77.69 80 THR A C 1
ATOM 639 O O . THR A 1 80 ? 0.904 -5.073 -13.745 1.00 77.69 80 THR A O 1
ATOM 642 N N . ARG A 1 81 ? 1.132 -5.030 -11.518 1.00 80.56 81 ARG A N 1
ATOM 643 C CA . ARG A 1 81 ? -0.078 -5.779 -11.223 1.00 80.56 81 ARG A CA 1
ATOM 644 C C . ARG A 1 81 ? -0.820 -5.099 -10.088 1.00 80.56 81 ARG A C 1
ATOM 646 O O . ARG A 1 81 ? -0.215 -4.742 -9.083 1.00 80.56 81 ARG A O 1
ATOM 653 N N . GLU A 1 82 ? -2.129 -4.975 -10.253 1.00 85.69 82 GLU A N 1
ATOM 654 C CA . GLU A 1 82 ? -3.015 -4.542 -9.181 1.00 85.69 82 GLU A CA 1
ATOM 655 C C . GLU A 1 82 ? -3.174 -5.668 -8.152 1.00 85.69 82 GLU A C 1
ATOM 657 O O . GLU A 1 82 ? -3.472 -6.818 -8.500 1.00 85.69 82 GLU A O 1
ATOM 662 N N . ILE A 1 83 ? -2.974 -5.330 -6.882 1.00 85.12 83 ILE A N 1
ATOM 663 C CA . ILE A 1 83 ? -3.206 -6.216 -5.744 1.00 85.12 83 ILE A CA 1
ATOM 664 C C . ILE A 1 83 ? -4.275 -5.584 -4.872 1.00 85.12 83 ILE A C 1
ATOM 666 O O . ILE A 1 83 ? -4.137 -4.444 -4.432 1.00 85.12 83 ILE A O 1
ATOM 670 N N . GLU A 1 84 ? -5.341 -6.339 -4.634 1.00 91.12 84 GLU A N 1
ATOM 671 C CA . GLU A 1 84 ? -6.440 -5.905 -3.785 1.00 91.12 84 GLU A CA 1
ATOM 672 C C . GLU A 1 84 ? -6.180 -6.287 -2.334 1.00 91.12 84 GLU A C 1
ATOM 674 O O . GLU A 1 84 ? -5.847 -7.433 -2.026 1.00 91.12 84 GLU A O 1
ATOM 679 N N . HIS A 1 85 ? -6.417 -5.333 -1.446 1.00 90.88 85 HIS A N 1
ATOM 680 C CA . HIS A 1 85 ? -6.323 -5.505 -0.010 1.00 90.88 85 HIS A CA 1
ATOM 681 C C . HIS A 1 85 ? -7.593 -5.036 0.681 1.00 90.88 85 HIS A C 1
ATOM 683 O O . HIS A 1 85 ? -8.264 -4.092 0.251 1.00 90.88 85 HIS A O 1
ATOM 689 N N . ASP A 1 86 ? -7.905 -5.693 1.790 1.00 92.94 86 ASP A N 1
ATOM 690 C CA . ASP A 1 86 ? -8.854 -5.163 2.758 1.00 92.94 86 ASP A CA 1
ATOM 691 C C . ASP A 1 86 ? -8.249 -3.976 3.511 1.00 92.94 86 ASP A C 1
ATOM 693 O O . ASP A 1 86 ? -7.034 -3.881 3.691 1.00 92.94 86 ASP A O 1
ATOM 697 N N . ILE A 1 87 ? -9.114 -3.071 3.970 1.00 90.81 87 ILE A N 1
ATOM 698 C CA . ILE A 1 87 ? -8.702 -1.982 4.858 1.00 90.81 87 ILE A CA 1
ATOM 699 C C . ILE A 1 87 ? -8.174 -2.617 6.155 1.00 90.81 87 ILE A C 1
ATOM 701 O O . ILE A 1 87 ? -8.915 -3.389 6.774 1.00 90.81 87 ILE A O 1
ATOM 705 N N . PRO A 1 88 ? -6.936 -2.312 6.589 1.00 91.94 88 PRO A N 1
ATOM 706 C CA . PRO A 1 88 ? -6.407 -2.895 7.812 1.00 91.94 88 PRO A CA 1
ATOM 707 C C . PRO A 1 88 ? -7.251 -2.510 9.033 1.00 91.94 88 PRO A C 1
ATOM 709 O O . PRO A 1 88 ? -7.868 -1.443 9.086 1.00 91.94 88 PRO A O 1
ATOM 712 N N . GLU A 1 89 ? -7.283 -3.381 10.040 1.00 89.81 89 GLU A 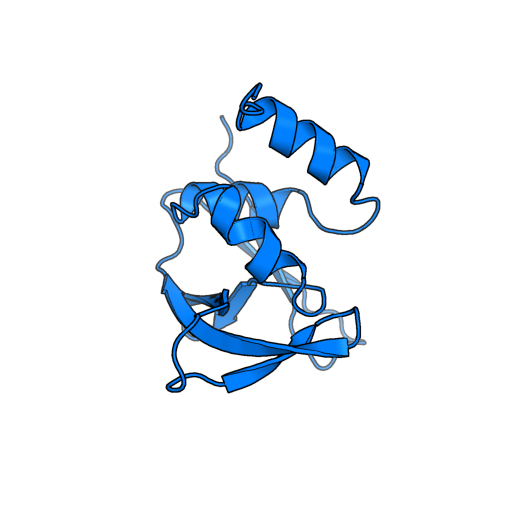N 1
ATOM 713 C CA . GLU A 1 89 ? -8.105 -3.168 11.231 1.00 89.81 89 GLU A CA 1
ATOM 714 C C . GLU A 1 89 ? -7.775 -1.832 11.923 1.00 89.81 89 GLU A C 1
ATOM 716 O O . GLU A 1 89 ? -6.613 -1.478 12.124 1.00 89.81 89 GLU A O 1
ATOM 721 N N . GLY A 1 90 ? -8.814 -1.068 12.274 1.00 87.25 90 GLY A N 1
ATOM 722 C CA . GLY 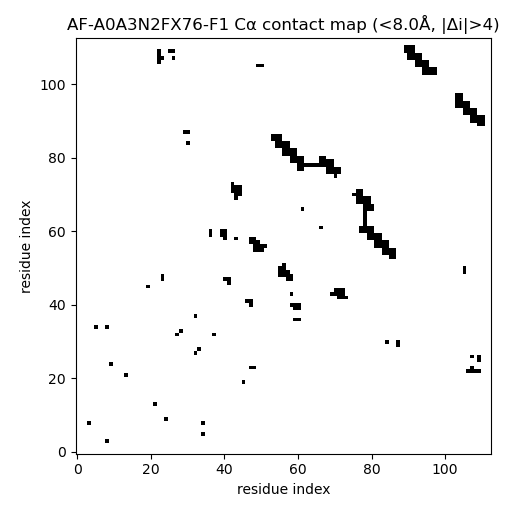A 1 90 ? -8.682 0.221 12.962 1.00 87.25 90 GLY A CA 1
ATOM 723 C C . GLY A 1 90 ? -8.314 1.410 12.066 1.00 87.25 90 GLY A C 1
ATOM 724 O O . GLY A 1 90 ? -8.358 2.550 12.536 1.00 87.25 90 GLY A O 1
ATOM 725 N N . TRP A 1 91 ? -8.010 1.185 10.785 1.00 91.06 91 TRP A N 1
ATOM 726 C CA . TRP A 1 91 ? -7.762 2.263 9.832 1.00 91.06 91 TRP A CA 1
ATOM 727 C C . TRP A 1 91 ? -9.057 2.943 9.396 1.00 91.06 91 TRP A C 1
ATOM 729 O O . TRP A 1 91 ? -10.110 2.319 9.253 1.00 91.06 91 TRP A O 1
ATOM 739 N N . ARG A 1 92 ? -8.976 4.254 9.165 1.00 88.62 92 ARG A N 1
ATOM 740 C CA . ARG A 1 92 ? -10.095 5.064 8.668 1.00 88.62 92 ARG A CA 1
ATOM 741 C C . ARG A 1 92 ? -9.781 5.588 7.279 1.00 88.62 92 ARG A C 1
ATOM 743 O O . ARG A 1 92 ? -8.665 6.025 7.032 1.00 88.62 92 ARG A O 1
ATOM 750 N N . VAL A 1 93 ? -10.779 5.599 6.403 1.00 88.62 93 VAL A N 1
ATOM 751 C CA . VAL A 1 93 ? -10.667 6.168 5.056 1.00 88.62 93 VAL A CA 1
ATOM 752 C C . VAL A 1 93 ? -11.368 7.520 5.046 1.00 88.62 93 VAL A C 1
ATOM 754 O O . VAL A 1 93 ? -12.546 7.614 5.395 1.00 88.62 93 VAL A O 1
ATOM 757 N N . ILE A 1 94 ? -10.640 8.568 4.679 1.00 86.38 94 ILE A N 1
ATOM 758 C CA . ILE A 1 94 ? -11.173 9.911 4.477 1.00 86.38 94 ILE A CA 1
ATOM 759 C C . ILE A 1 94 ? -11.266 10.144 2.978 1.00 86.38 94 ILE A C 1
ATOM 761 O O . ILE A 1 94 ? -10.273 10.065 2.264 1.00 86.38 94 ILE A O 1
ATOM 765 N N . GLU A 1 95 ? -12.470 10.433 2.508 1.00 84.94 95 GLU A N 1
ATOM 766 C CA . GLU A 1 95 ? -12.709 10.812 1.124 1.00 84.94 95 GLU A CA 1
ATOM 767 C C . GLU A 1 95 ? -12.569 12.331 0.980 1.00 84.94 95 GLU A C 1
ATOM 769 O O . GLU A 1 95 ? -13.368 13.091 1.534 1.00 84.94 95 GLU A O 1
ATOM 774 N N . ASP A 1 96 ? -11.566 12.780 0.231 1.00 75.25 96 ASP A N 1
ATOM 775 C CA . ASP A 1 96 ? -11.418 14.176 -0.165 1.00 75.25 96 ASP A CA 1
ATOM 776 C C . ASP A 1 96 ? -12.140 14.409 -1.499 1.00 75.25 96 ASP A C 1
ATOM 778 O O . ASP A 1 96 ? -11.647 14.122 -2.599 1.00 75.25 96 ASP A O 1
ATOM 782 N N . ARG A 1 97 ? -13.357 14.947 -1.382 1.00 66.56 97 ARG A N 1
ATOM 783 C CA . ARG A 1 97 ? -14.117 15.492 -2.508 1.00 66.56 97 ARG A CA 1
ATOM 784 C C . ARG A 1 97 ? -13.742 16.952 -2.727 1.00 66.56 97 ARG A C 1
ATOM 786 O O . ARG A 1 97 ? -14.519 17.857 -2.415 1.00 66.56 97 ARG A O 1
ATOM 793 N N . SER A 1 98 ? -12.585 17.196 -3.325 1.00 61.41 98 SER A N 1
ATOM 794 C CA . SER A 1 98 ? -12.291 18.529 -3.845 1.00 61.41 98 SER A CA 1
ATOM 795 C C . SER A 1 98 ? -13.193 18.827 -5.047 1.00 61.41 98 SER A C 1
ATOM 797 O O . SER A 1 98 ? -13.113 18.161 -6.076 1.00 61.41 98 SER A O 1
ATOM 799 N N . LEU A 1 99 ? -14.031 19.867 -4.945 1.00 54.88 99 LEU A N 1
ATOM 800 C CA . LEU A 1 99 ? -14.943 20.319 -6.015 1.00 54.88 99 LEU A CA 1
ATOM 801 C C . LEU A 1 99 ? -14.222 20.687 -7.329 1.00 54.88 99 LEU A C 1
ATOM 803 O O . LEU A 1 99 ? -14.869 20.823 -8.364 1.00 54.88 99 LEU A O 1
ATOM 807 N N . ALA A 1 100 ? -12.898 20.873 -7.284 1.00 58.72 100 ALA A N 1
ATOM 808 C CA . ALA A 1 100 ? -12.061 21.237 -8.424 1.00 58.72 100 ALA A CA 1
ATOM 809 C C . ALA A 1 100 ? -11.410 20.035 -9.136 1.00 58.72 100 ALA A C 1
ATOM 811 O O . ALA A 1 100 ? -10.850 20.208 -10.217 1.00 58.72 100 ALA A O 1
ATOM 812 N N . SER A 1 101 ? -11.471 18.831 -8.559 1.00 55.09 101 SER A N 1
ATOM 813 C CA . SER A 1 101 ? -10.882 17.618 -9.131 1.00 55.09 101 SER A CA 1
ATOM 814 C C . SER A 1 101 ? -11.988 16.626 -9.474 1.00 55.09 101 SER A C 1
ATOM 816 O O . SER A 1 101 ? -12.764 16.227 -8.613 1.00 55.09 101 SER A O 1
ATOM 818 N N . SER A 1 102 ? -12.052 16.184 -10.732 1.00 55.19 102 SER A N 1
ATOM 819 C CA . SER A 1 102 ? -12.929 15.069 -11.127 1.00 55.19 102 SER A CA 1
ATOM 820 C C . SER A 1 102 ? -12.493 13.730 -10.520 1.00 55.19 102 SER A C 1
ATOM 822 O O . SER A 1 102 ? -13.248 12.764 -10.581 1.00 55.19 102 SER A O 1
ATOM 824 N N . ASN A 1 103 ? -11.299 13.680 -9.924 1.00 59.75 103 ASN A N 1
ATOM 825 C CA . ASN A 1 103 ? -10.775 12.512 -9.235 1.00 59.75 103 ASN A CA 1
ATOM 826 C C . ASN A 1 103 ? -10.981 12.679 -7.731 1.00 59.75 103 ASN A C 1
ATOM 828 O O . ASN A 1 103 ? -10.413 13.597 -7.128 1.00 59.75 103 ASN A O 1
ATOM 832 N N . VAL A 1 104 ? -11.785 11.785 -7.155 1.00 67.69 104 VAL A N 1
ATOM 833 C CA . VAL A 1 104 ? -11.920 11.617 -5.707 1.00 67.69 104 VAL A CA 1
ATOM 834 C C . VAL A 1 104 ? -10.583 11.127 -5.162 1.00 67.69 104 VAL A C 1
ATOM 836 O O . VAL A 1 104 ? -10.018 10.169 -5.691 1.00 67.69 104 VAL A O 1
ATOM 839 N N . ARG A 1 105 ? -10.067 11.798 -4.132 1.00 73.25 105 ARG A N 1
ATOM 840 C CA . ARG A 1 105 ? -8.865 11.357 -3.420 1.00 73.25 105 ARG A CA 1
ATOM 841 C C . ARG A 1 105 ? -9.266 10.674 -2.123 1.00 73.25 105 ARG A C 1
ATOM 843 O O . ARG A 1 105 ? -10.263 11.045 -1.507 1.00 73.25 105 ARG A O 1
ATOM 850 N N . TYR A 1 106 ? -8.486 9.682 -1.720 1.00 80.62 106 TYR A N 1
ATOM 851 C CA . TYR A 1 106 ? -8.699 8.951 -0.481 1.00 80.62 106 TYR A CA 1
ATOM 852 C C . TYR A 1 106 ? -7.429 9.014 0.355 1.00 80.62 106 TYR A C 1
ATOM 854 O O . TYR A 1 106 ? -6.360 8.657 -0.123 1.00 80.62 106 TYR A O 1
ATOM 862 N N . THR A 1 107 ? -7.571 9.454 1.599 1.00 83.06 107 THR A N 1
ATOM 863 C CA . THR A 1 107 ? -6.503 9.497 2.598 1.00 83.06 107 THR A CA 1
ATOM 864 C C . THR A 1 107 ? -6.789 8.417 3.629 1.00 83.06 107 THR A C 1
ATOM 866 O O . THR A 1 107 ? -7.877 8.376 4.213 1.00 83.06 107 THR A O 1
ATOM 869 N N . PHE A 1 108 ? -5.820 7.547 3.885 1.00 85.88 108 PHE A N 1
ATOM 870 C CA . PHE A 1 108 ? -5.944 6.521 4.914 1.00 85.88 108 PHE A CA 1
ATOM 871 C C . PHE A 1 108 ? -5.337 7.036 6.214 1.00 85.88 108 PHE A C 1
ATOM 873 O O . PHE A 1 108 ? -4.262 7.616 6.221 1.00 85.88 108 PHE A O 1
ATOM 880 N N . VAL A 1 109 ? -6.034 6.867 7.332 1.00 85.31 109 VAL A N 1
ATOM 881 C CA . VAL A 1 109 ? -5.588 7.358 8.637 1.00 85.31 109 VAL A CA 1
ATOM 882 C C . VAL A 1 109 ? -5.359 6.165 9.558 1.00 85.31 109 VAL A C 1
ATOM 884 O O . VAL A 1 109 ? -6.320 5.420 9.798 1.00 85.31 109 VAL A O 1
ATOM 887 N N . PRO A 1 110 ? -4.137 5.991 10.094 1.00 84.38 110 PRO A N 1
ATOM 888 C CA . PRO A 1 110 ? -3.842 4.900 11.010 1.00 84.38 110 PRO A CA 1
ATOM 889 C C . PRO A 1 110 ? -4.649 5.025 12.314 1.00 84.38 110 PRO A C 1
ATOM 891 O O . PRO A 1 110 ? -5.090 6.128 12.678 1.00 84.38 110 PRO A O 1
ATOM 894 N N . PRO A 1 111 ? -4.862 3.911 13.038 1.00 80.50 111 PRO A N 1
ATOM 895 C CA . PRO A 1 111 ? -5.444 3.956 14.372 1.00 80.50 111 PRO A CA 1
ATOM 896 C C . PRO A 1 111 ? -4.569 4.801 15.309 1.00 80.50 111 PRO A C 1
ATOM 898 O O . PRO A 1 111 ? -3.346 4.844 15.179 1.00 80.50 111 PRO A O 1
ATOM 901 N N . LEU A 1 112 ? -5.209 5.493 16.254 1.00 72.94 112 LEU A N 1
ATOM 902 C CA . LEU A 1 112 ? -4.483 6.210 17.303 1.00 72.94 112 LEU A CA 1
ATOM 903 C C . LEU A 1 112 ? -3.783 5.188 18.224 1.00 72.94 112 LEU A C 1
ATOM 905 O O . LEU A 1 112 ? -4.389 4.148 18.498 1.00 72.94 112 LEU A O 1
ATOM 909 N N . PRO A 1 113 ? -2.546 5.466 18.675 1.00 60.91 113 PRO A N 1
ATOM 910 C CA . PRO A 1 113 ? -1.822 4.613 19.616 1.00 60.91 113 PRO A CA 1
ATOM 911 C C . PRO A 1 113 ? -2.486 4.530 20.998 1.00 60.91 113 PRO A C 1
ATOM 913 O O . PRO A 1 113 ? -3.223 5.473 21.375 1.00 60.91 113 PRO A O 1
#

pLDDT: mean 71.78, std 12.74, range [41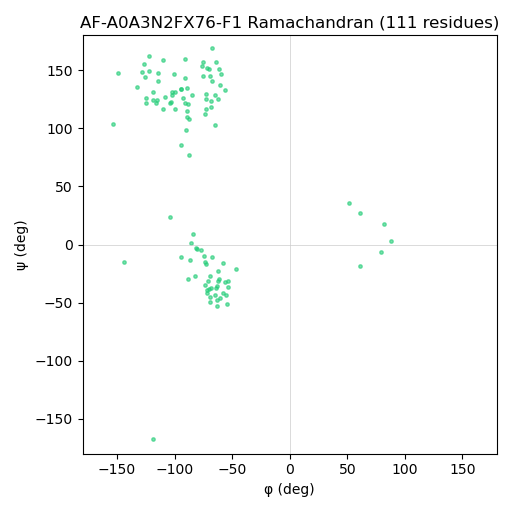.94, 92.94]

Solvent-accessible surface area (backbone atoms only — not comparable to full-atom values): 6995 Å² total; per-residue (Å²): 134,86,79,77,49,74,70,57,49,49,54,48,50,64,68,71,37,89,80,63,60,74,43,60,58,56,45,39,51,70,74,67,53,54,76,78,57,42,63,51,20,67,42,35,71,92,60,49,65,46,78,56,97,84,25,39,35,34,46,40,62,43,97,55,94,85,46,50,82,43,59,29,77,89,64,50,82,44,25,26,42,83,44,81,37,73,75,53,89,70,52,42,81,44,76,45,76,52,93,88,45,96,62,76,44,76,48,60,41,77,58,82,132

Radius of gyration: 14.74 Å; Cα contacts (8 Å, |Δi|>4): 145; chains: 1; bounding box: 42×32×38 Å

Sequence (113 aa):
MITETAEQQRARILAEDVQGEAWEYDLAIALGYEPESWTGMWSLVLHPFTFRDNKIIAEQVVSDDRGHALRTADGDRVITREIEHDIPEGWRVIEDRSLASSNVRYTFVPPLP

Mean predicted aligned error: 10.2 Å

Foldseek 3Di:
DDPQDLVSLLVVCVVVCPDADSQLSVQCVLQPHDPVQCVQQVQAPRHQWDDDPQWIWGWTFDPDPPADFDAGPVRDTTGTDIDTDHQGPQKDWDWDPDVPDPDIDIGIDHHDD

Nearest PDB structures (foldseek):
  6l6m-assembly1_A  TM=2.792E-01  e=1.440E+00  Entamoeba histolytica
  4zja-assembly1_A  TM=3.252E-01  e=3.038E+00  Salmonella enterica subsp. enterica serovar Typhimurium
  3aac-assembly1_B  TM=2.628E-01  e=1.847E+00  Sulfurisphaera tokodaii str. 7
  5zul-assembly1_C-2  TM=2.566E-01  e=1.847E+00  Mycobacterium marinum M
  7ck4-assembly1_A  TM=2.602E-01  e=4.697E+00  Synechococcus phage S-ShM2

Secondary structure (DSSP, 8-state):
--PPPHHHHHHHHHHH-SSS-HHHHHHHHHTT--HHHHHHHHTSSS-SEEEETTEEEEEEEESSSSSEEEE-TTS-EEEEEEEEEPPPTT-EEEEE--TT-SSPEEEEEPPP-